Protein AF-A0A7K7NN19-F1 (afdb_monomer_lite)

InterPro domains:
  IPR003308 Integrase, N-terminal zinc-binding domain [PF02022] (42-75)
  IPR003308 Integrase, N-terminal zinc-binding domain [PS50876] (35-75)
  IPR017856 Integrase-like, N-terminal [G3DSA:1.10.10.200] (39-75)
  IPR017856 Integrase-like, N-terminal [SSF46919] (39-75)
  IPR043502 DNA/RNA polymerase superfamily [SSF56672] (3-48)

Organism: Haliaeetus albicilla (NCBI:txid8969)

pLDDT: mean 81.51, std 11.59, range [59.88, 96.81]

Secondary structure (DSSP, 8-state):
-PPP-TTSPPGGGS-TTS------HHHHTTTS---GGGHHHHHHHHH---HHHHHHHTT--HHHHHHHHHH-TT-

Structure (mmCIF, N/CA/C/O backbone):
data_AF-A0A7K7NN19-F1
#
_entry.id   AF-A0A7K7NN19-F1
#
loop_
_atom_site.group_PDB
_atom_site.id
_atom_site.type_symbol
_atom_site.label_atom_id
_atom_site.label_alt_id
_atom_site.label_comp_id
_atom_site.label_asym_id
_atom_site.label_entity_id
_atom_site.label_seq_id
_atom_site.pdbx_PDB_ins_code
_atom_site.Cartn_x
_atom_site.Cartn_y
_atom_site.Cartn_z
_atom_site.occupancy
_atom_site.B_iso_or_equiv
_atom_site.auth_seq_id
_atom_site.auth_comp_id
_atom_site.auth_asym_id
_atom_site.auth_atom_id
_atom_site.pdbx_PDB_model_num
ATOM 1 N N . MET A 1 1 ? 21.060 -22.463 -15.180 1.00 59.88 1 MET A N 1
ATOM 2 C CA . MET A 1 1 ? 20.376 -21.564 -16.132 1.00 59.88 1 MET A CA 1
ATOM 3 C C . MET A 1 1 ? 18.967 -22.107 -16.324 1.00 59.88 1 MET A C 1
ATOM 5 O O . MET A 1 1 ? 18.840 -23.200 -16.860 1.00 59.88 1 MET A O 1
ATOM 9 N N . GLY A 1 2 ? 17.949 -21.459 -15.751 1.00 77.31 2 GLY A N 1
ATOM 10 C CA . GLY A 1 2 ? 16.551 -21.907 -15.853 1.00 77.31 2 GLY A CA 1
ATOM 11 C C . GLY A 1 2 ? 15.955 -21.645 -17.240 1.00 77.31 2 GLY A C 1
ATOM 12 O O . GLY A 1 2 ? 16.550 -20.923 -18.037 1.00 77.31 2 GLY A O 1
ATOM 13 N N . ALA A 1 3 ? 14.799 -22.243 -17.533 1.00 71.81 3 ALA A N 1
ATOM 14 C CA . ALA A 1 3 ? 14.099 -22.043 -18.802 1.00 71.81 3 ALA A CA 1
ATOM 15 C C . ALA A 1 3 ? 13.675 -20.574 -18.982 1.00 71.81 3 ALA A C 1
ATOM 17 O O . ALA A 1 3 ? 13.185 -19.947 -18.043 1.00 71.81 3 ALA A O 1
ATOM 18 N N . LEU A 1 4 ? 13.855 -20.034 -20.192 1.00 65.19 4 LEU A N 1
ATOM 19 C CA . LEU A 1 4 ? 13.385 -18.695 -20.546 1.00 65.19 4 LEU A CA 1
ATOM 20 C C . LEU A 1 4 ? 11.859 -18.700 -20.675 1.00 65.19 4 LEU A C 1
ATOM 22 O O . LEU A 1 4 ? 11.286 -19.567 -21.337 1.00 65.19 4 LEU A O 1
ATOM 26 N N . GLN A 1 5 ? 11.202 -17.719 -20.059 1.00 76.19 5 GLN A N 1
ATOM 27 C CA . GLN A 1 5 ? 9.764 -17.527 -20.199 1.00 76.19 5 GLN A CA 1
ATOM 28 C C . GLN A 1 5 ? 9.461 -17.009 -21.612 1.00 76.19 5 GLN A C 1
ATOM 30 O O . GLN A 1 5 ? 9.868 -15.909 -21.984 1.00 76.19 5 GLN A O 1
ATOM 35 N N . LEU A 1 6 ? 8.768 -17.819 -22.416 1.00 66.25 6 LEU A N 1
ATOM 36 C CA . LEU A 1 6 ? 8.362 -17.454 -23.774 1.00 66.25 6 LEU A CA 1
ATOM 37 C C . LEU A 1 6 ? 7.435 -16.228 -23.724 1.00 66.25 6 LEU A C 1
ATOM 39 O O . LEU A 1 6 ? 6.399 -16.265 -23.065 1.00 66.25 6 LEU A O 1
ATOM 43 N N . GLY A 1 7 ? 7.813 -15.147 -24.411 1.00 71.00 7 GLY A N 1
ATOM 44 C CA . GLY A 1 7 ? 7.031 -13.904 -24.499 1.00 71.00 7 GLY A CA 1
ATOM 45 C C . GLY A 1 7 ? 7.730 -12.660 -23.946 1.00 71.00 7 GLY A C 1
ATOM 46 O O . GLY A 1 7 ? 7.304 -11.551 -24.251 1.00 71.00 7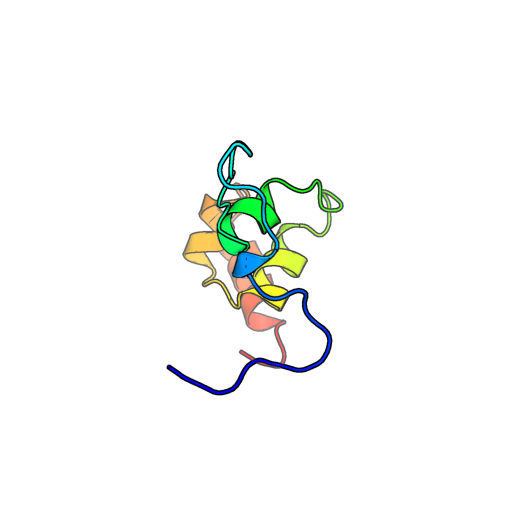 GLY A O 1
ATOM 47 N N . LEU A 1 8 ? 8.823 -12.823 -23.197 1.00 72.31 8 LEU A N 1
ATOM 48 C CA . LEU A 1 8 ? 9.705 -11.717 -22.823 1.00 72.31 8 LEU A CA 1
ATOM 49 C C . LEU A 1 8 ? 10.949 -11.726 -23.723 1.00 72.31 8 LEU A C 1
ATOM 51 O O . LEU A 1 8 ? 11.450 -12.810 -24.043 1.00 72.31 8 LEU A O 1
ATOM 55 N N . PRO A 1 9 ? 11.459 -10.556 -24.157 1.00 67.44 9 PRO A N 1
ATOM 56 C CA . PRO A 1 9 ? 12.739 -10.504 -24.846 1.00 67.44 9 PRO A CA 1
ATOM 57 C C . PRO A 1 9 ? 13.805 -11.104 -23.930 1.00 67.44 9 PRO A C 1
ATOM 59 O O . PRO A 1 9 ? 13.812 -10.865 -22.720 1.00 67.44 9 PRO A O 1
ATOM 62 N N . SER A 1 10 ? 14.692 -11.918 -24.503 1.00 67.44 10 SER A N 1
ATOM 63 C CA . SER A 1 10 ? 15.838 -12.435 -23.757 1.00 67.44 10 SER A CA 1
ATOM 64 C C . SER A 1 10 ? 16.588 -11.247 -23.146 1.00 67.44 10 SER A C 1
ATOM 66 O O . SER A 1 10 ? 16.831 -10.286 -23.874 1.00 67.44 10 SER A O 1
ATOM 68 N N . PRO A 1 11 ? 17.001 -11.284 -21.867 1.00 62.81 11 PRO A N 1
ATOM 69 C CA . PRO A 1 11 ? 17.805 -10.211 -21.271 1.00 62.81 11 PRO A CA 1
ATOM 70 C C . PRO A 1 11 ? 19.075 -9.893 -22.078 1.00 62.81 11 PRO A C 1
ATOM 72 O O . PRO A 1 11 ? 19.578 -8.780 -22.030 1.00 62.81 11 PRO A O 1
ATOM 75 N N . VAL A 1 12 ? 19.546 -10.855 -22.880 1.00 67.12 12 VAL A N 1
ATOM 76 C CA . VAL A 1 12 ? 20.685 -10.736 -23.807 1.00 67.12 12 VAL A CA 1
ATOM 77 C C . VAL A 1 12 ? 20.377 -9.844 -25.030 1.00 67.12 12 VAL A C 1
ATOM 79 O O . VAL A 1 12 ? 21.273 -9.524 -25.798 1.00 67.12 12 VAL A O 1
AT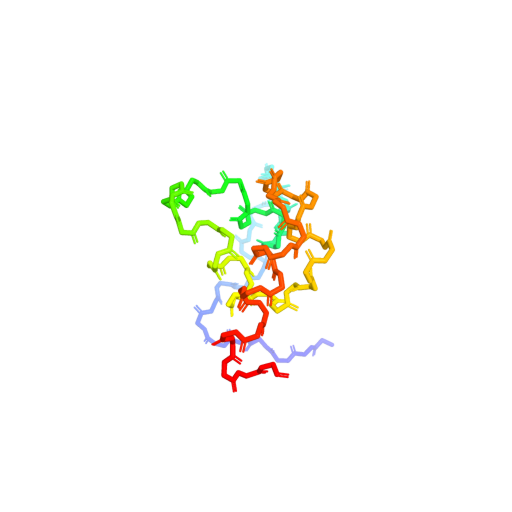OM 82 N N . MET A 1 13 ? 19.119 -9.438 -25.245 1.00 69.06 13 MET A N 1
ATOM 83 C CA . MET A 1 13 ? 18.733 -8.465 -26.280 1.00 69.06 13 MET A CA 1
ATOM 84 C C . MET A 1 13 ? 18.885 -7.004 -25.834 1.00 69.06 13 MET A C 1
ATOM 86 O O . MET A 1 13 ? 18.725 -6.121 -26.675 1.00 69.06 13 MET A O 1
ATOM 90 N N . LEU A 1 14 ? 19.155 -6.726 -24.553 1.00 74.44 14 LEU A N 1
ATOM 91 C CA . LEU A 1 14 ? 19.467 -5.365 -24.113 1.00 74.44 14 LEU A CA 1
ATOM 92 C C . LEU A 1 14 ? 20.886 -5.004 -24.591 1.00 74.44 14 LEU A C 1
ATOM 94 O O . LEU A 1 14 ? 21.818 -5.743 -24.271 1.00 74.44 14 LEU A O 1
ATOM 98 N N . PRO A 1 15 ? 21.070 -3.920 -25.370 1.00 76.94 15 PRO A N 1
ATOM 99 C CA . PRO A 1 15 ? 22.398 -3.476 -25.785 1.00 76.94 15 PRO A CA 1
ATOM 100 C C . PRO A 1 15 ? 23.282 -3.164 -24.572 1.00 76.94 15 PRO A C 1
ATOM 102 O O . PRO A 1 15 ? 22.820 -2.536 -23.622 1.00 76.94 15 PRO A O 1
ATOM 105 N N . GLU A 1 16 ? 24.552 -3.569 -24.620 1.00 71.50 16 GLU A N 1
ATOM 106 C CA . GLU A 1 16 ? 25.517 -3.409 -23.516 1.00 71.50 16 GLU A CA 1
ATOM 107 C C . GLU A 1 16 ? 25.754 -1.933 -23.135 1.00 71.50 16 GLU A C 1
ATOM 109 O O . GLU A 1 16 ? 26.028 -1.623 -21.981 1.00 71.50 16 GLU A O 1
ATOM 114 N N . GLU A 1 17 ? 25.558 -1.015 -24.085 1.00 82.88 17 GLU A N 1
ATOM 115 C CA . GLU A 1 17 ? 25.727 0.435 -23.921 1.00 82.88 17 GLU A CA 1
ATOM 116 C C . GLU A 1 17 ? 24.515 1.179 -23.320 1.00 82.88 17 GLU A C 1
ATOM 118 O O . GLU A 1 17 ? 24.545 2.406 -23.225 1.00 82.88 17 GLU A O 1
ATOM 123 N N . TRP A 1 18 ? 23.412 0.503 -22.979 1.00 81.00 18 TRP A N 1
ATOM 124 C CA . TRP A 1 18 ? 22.245 1.189 -22.411 1.00 81.00 18 TRP A CA 1
ATOM 125 C C . TRP A 1 18 ? 22.415 1.455 -20.915 1.00 81.00 18 TRP A C 1
ATOM 127 O O . TRP A 1 18 ? 22.695 0.544 -20.139 1.00 81.00 18 TRP A O 1
ATOM 137 N N . ASP A 1 19 ? 22.149 2.693 -20.496 1.00 76.50 19 ASP A N 1
ATOM 138 C CA . ASP A 1 19 ? 22.031 3.041 -19.081 1.00 76.50 19 ASP A CA 1
ATOM 139 C C . ASP A 1 19 ? 20.823 2.312 -18.470 1.00 76.50 19 ASP A C 1
ATOM 141 O O . ASP A 1 19 ? 19.662 2.680 -18.671 1.00 76.50 19 ASP A O 1
ATOM 145 N N . LEU A 1 20 ? 21.093 1.233 -17.733 1.00 77.06 20 LEU A N 1
ATOM 146 C CA . LEU A 1 20 ? 20.067 0.446 -17.058 1.00 77.06 20 LEU A CA 1
ATOM 147 C C . LEU A 1 20 ? 19.730 1.068 -15.703 1.00 77.06 20 LEU A C 1
ATOM 149 O O . LEU A 1 20 ? 20.530 1.042 -14.768 1.00 77.06 20 LEU A O 1
ATOM 153 N N . LEU A 1 21 ? 18.500 1.561 -15.570 1.00 77.50 21 LEU A N 1
ATOM 154 C CA . LEU A 1 21 ? 17.924 1.925 -14.283 1.00 77.50 21 LEU A CA 1
ATOM 155 C C . LEU A 1 21 ? 17.120 0.737 -13.740 1.00 77.50 21 LEU A C 1
ATOM 157 O O . LEU A 1 21 ? 16.006 0.466 -14.186 1.00 77.50 21 LEU A O 1
ATOM 161 N N . ILE A 1 22 ? 17.690 0.017 -12.774 1.00 74.69 22 ILE A N 1
ATOM 162 C CA . ILE A 1 22 ? 16.981 -1.039 -12.043 1.00 74.69 22 ILE A CA 1
ATOM 163 C C . ILE A 1 22 ? 16.224 -0.368 -10.900 1.00 74.69 22 ILE A C 1
ATOM 165 O O . ILE A 1 22 ? 16.835 0.032 -9.910 1.00 74.69 22 ILE A O 1
ATOM 169 N N . ILE A 1 23 ? 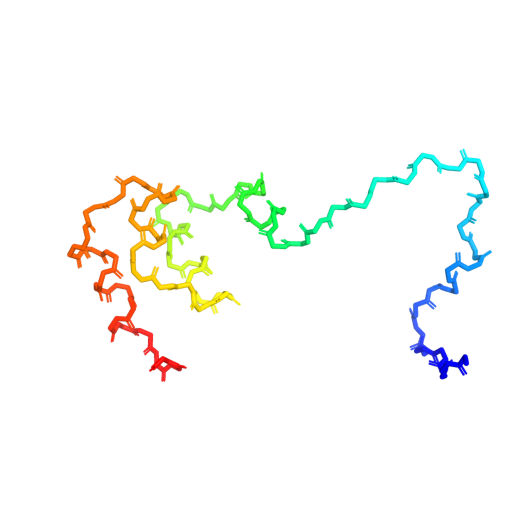14.905 -0.235 -11.041 1.00 71.94 23 ILE A N 1
ATOM 170 C CA . ILE A 1 23 ? 14.045 0.244 -9.957 1.00 71.94 23 ILE A CA 1
ATOM 171 C C . ILE A 1 23 ? 13.280 -0.937 -9.384 1.00 71.94 23 ILE A C 1
ATOM 173 O O . ILE A 1 23 ? 12.647 -1.695 -10.122 1.00 71.94 23 ILE A O 1
ATOM 177 N N . ASP A 1 24 ? 13.334 -1.089 -8.066 1.00 74.50 24 ASP A N 1
ATOM 178 C CA . ASP A 1 24 ? 12.474 -2.040 -7.385 1.00 74.50 24 ASP A CA 1
ATOM 179 C C . ASP A 1 24 ? 11.015 -1.586 -7.536 1.00 74.50 24 ASP A C 1
ATOM 181 O O . ASP A 1 24 ? 10.662 -0.438 -7.247 1.00 74.50 24 ASP A O 1
ATOM 185 N N . LEU A 1 25 ? 10.158 -2.477 -8.039 1.00 71.31 25 LEU A N 1
ATOM 186 C CA . LEU A 1 25 ? 8.758 -2.152 -8.305 1.00 71.31 25 LEU A CA 1
ATOM 187 C C . LEU A 1 25 ? 8.027 -1.709 -7.028 1.00 71.31 25 LEU A C 1
ATOM 189 O O . LEU A 1 25 ? 7.117 -0.889 -7.112 1.00 71.31 25 LEU A O 1
ATOM 193 N N . LYS A 1 26 ? 8.438 -2.202 -5.853 1.00 65.06 26 LYS A N 1
ATOM 194 C CA . LYS A 1 26 ? 7.873 -1.814 -4.557 1.00 65.06 26 LYS A CA 1
ATOM 195 C C . LYS A 1 26 ? 8.212 -0.366 -4.210 1.00 65.06 26 LYS A C 1
ATOM 197 O O . LYS A 1 26 ? 7.345 0.342 -3.713 1.00 65.06 26 LYS A O 1
ATOM 202 N N . ASP A 1 27 ? 9.430 0.076 -4.514 1.00 65.44 27 ASP A N 1
ATOM 203 C CA . ASP A 1 27 ? 9.866 1.464 -4.311 1.00 65.44 27 ASP A CA 1
ATOM 204 C C . ASP A 1 27 ? 9.256 2.406 -5.374 1.00 65.44 27 ASP A C 1
ATOM 206 O O . ASP A 1 27 ? 8.884 3.547 -5.087 1.00 65.44 27 ASP A O 1
ATOM 210 N N . CYS A 1 28 ? 9.056 1.904 -6.600 1.00 70.00 28 CYS A N 1
ATOM 211 C CA . CYS A 1 28 ? 8.350 2.605 -7.679 1.00 70.00 28 CYS A CA 1
ATOM 212 C C . CYS A 1 28 ? 6.855 2.801 -7.416 1.00 70.00 28 CYS A C 1
ATOM 214 O O . CYS A 1 28 ? 6.297 3.814 -7.835 1.00 70.00 28 CYS A O 1
ATOM 216 N N . PHE A 1 29 ? 6.194 1.852 -6.745 1.00 66.44 29 PHE A N 1
ATOM 217 C CA . PHE A 1 29 ? 4.738 1.866 -6.562 1.00 66.44 29 PHE A CA 1
ATOM 218 C C . PHE A 1 29 ? 4.243 3.117 -5.8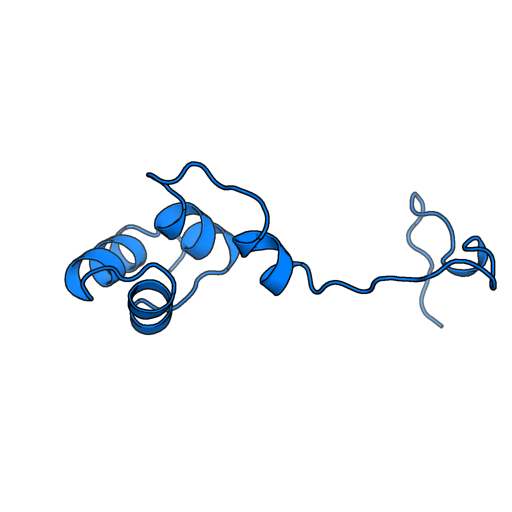20 1.00 66.44 29 PHE A C 1
ATOM 220 O O . PHE A 1 29 ? 3.118 3.556 -6.028 1.00 66.44 29 PHE A O 1
ATOM 227 N N . PHE A 1 30 ? 5.104 3.716 -4.994 1.00 63.22 30 PHE A N 1
ATOM 228 C CA . PHE A 1 30 ? 4.827 4.958 -4.264 1.00 63.22 30 PHE A CA 1
ATOM 229 C C . PHE A 1 30 ? 5.310 6.218 -4.986 1.00 63.22 30 PHE A C 1
ATOM 231 O O . PHE A 1 30 ? 5.000 7.329 -4.567 1.00 63.22 30 PHE A O 1
ATOM 238 N N . THR A 1 31 ? 6.084 6.044 -6.056 1.00 61.91 31 THR A N 1
ATOM 239 C CA . THR A 1 31 ? 6.617 7.132 -6.884 1.00 61.91 31 THR A CA 1
ATOM 240 C C . THR A 1 31 ? 5.708 7.407 -8.087 1.00 61.91 31 THR A C 1
ATOM 242 O O . THR A 1 31 ? 5.666 8.529 -8.590 1.00 61.91 31 THR A O 1
ATOM 245 N N . ILE A 1 32 ? 4.941 6.408 -8.541 1.00 69.00 32 ILE A N 1
ATOM 246 C CA . ILE A 1 32 ? 3.861 6.609 -9.513 1.00 69.00 32 ILE A CA 1
ATOM 247 C C . ILE A 1 32 ? 2.723 7.346 -8.790 1.00 69.00 32 ILE A C 1
ATOM 249 O O . ILE A 1 32 ? 2.286 6.873 -7.740 1.00 69.00 32 ILE A O 1
ATOM 253 N N . PRO A 1 33 ? 2.228 8.485 -9.311 1.00 62.00 33 PRO A N 1
ATOM 254 C CA . PRO A 1 33 ? 1.134 9.213 -8.684 1.00 62.00 33 PRO A CA 1
ATOM 255 C C . PRO A 1 33 ? -0.129 8.345 -8.683 1.00 62.00 33 PRO A C 1
ATOM 257 O O . PRO A 1 33 ? -0.815 8.207 -9.696 1.00 62.00 33 PRO A O 1
ATOM 260 N N . LEU A 1 34 ? -0.415 7.734 -7.535 1.00 67.69 34 LEU A N 1
ATOM 261 C CA . LEU A 1 34 ? -1.712 7.140 -7.242 1.00 67.69 34 LEU A CA 1
ATOM 262 C C . LEU A 1 34 ? -2.726 8.267 -7.016 1.00 67.69 34 LEU A C 1
ATOM 264 O O . LEU A 1 34 ? -2.351 9.400 -6.706 1.00 67.69 34 LEU A O 1
ATOM 268 N N . HIS A 1 35 ? -4.017 7.968 -7.169 1.00 75.56 35 HIS A N 1
ATOM 269 C CA . HIS A 1 35 ? -5.051 8.913 -6.755 1.00 75.56 35 HIS A CA 1
ATOM 270 C C . HIS A 1 35 ? -4.841 9.234 -5.263 1.00 75.56 35 HIS A C 1
ATOM 272 O O . HIS A 1 35 ? -4.801 8.291 -4.468 1.00 75.56 35 HIS A O 1
ATOM 278 N N . PRO A 1 36 ? -4.669 10.513 -4.879 1.00 70.38 36 PRO A N 1
ATOM 279 C CA . PRO A 1 36 ? -4.222 10.880 -3.535 1.00 70.38 36 PRO A CA 1
ATOM 280 C C . PRO A 1 36 ? -5.172 10.386 -2.442 1.00 70.38 36 PRO A C 1
ATOM 282 O O . PRO A 1 36 ? -4.702 9.999 -1.383 1.00 70.38 36 PRO A O 1
ATOM 285 N N . ASP A 1 37 ? -6.473 10.327 -2.734 1.00 78.75 37 ASP A N 1
ATOM 286 C CA . ASP A 1 37 ? -7.496 9.895 -1.772 1.00 78.75 37 ASP A CA 1
ATOM 287 C C . ASP A 1 37 ? -7.541 8.369 -1.524 1.00 78.75 37 ASP A C 1
ATOM 289 O O . ASP A 1 37 ? -8.202 7.934 -0.589 1.00 78.75 37 ASP A O 1
ATOM 293 N N . ASP A 1 38 ? -6.869 7.551 -2.349 1.00 83.50 38 ASP A N 1
ATOM 294 C CA . ASP A 1 38 ? -6.913 6.078 -2.261 1.00 83.50 38 ASP A CA 1
ATOM 295 C C . ASP A 1 38 ? -5.512 5.438 -2.180 1.00 83.50 38 ASP A C 1
ATOM 297 O O . ASP A 1 38 ? -5.360 4.216 -2.308 1.00 83.50 38 ASP A O 1
ATOM 301 N N . ALA A 1 39 ? -4.454 6.237 -2.033 1.00 86.88 39 ALA A N 1
ATOM 302 C CA . ALA A 1 39 ? -3.074 5.767 -2.147 1.00 86.88 39 ALA A CA 1
ATOM 303 C C . ALA A 1 39 ? -2.700 4.775 -1.025 1.00 86.88 39 ALA A C 1
ATOM 305 O O . ALA A 1 39 ? -2.054 3.746 -1.263 1.00 86.88 39 ALA A O 1
ATOM 306 N N . GLU A 1 40 ? -3.164 5.027 0.196 1.00 90.12 40 GLU A N 1
ATOM 307 C CA . GLU A 1 40 ? -2.970 4.177 1.368 1.00 90.12 40 GLU A CA 1
ATOM 308 C C . GLU A 1 40 ? -3.749 2.853 1.280 1.00 90.12 40 GLU A C 1
ATOM 310 O O . GLU A 1 40 ? -3.248 1.809 1.705 1.00 90.12 40 GLU A O 1
ATOM 315 N N . TRP A 1 41 ? -4.939 2.850 0.668 1.00 90.56 41 TRP A N 1
ATOM 316 C CA . TRP A 1 41 ? -5.691 1.617 0.418 1.00 90.56 41 TRP A CA 1
ATOM 317 C C . TRP A 1 41 ? -5.025 0.779 -0.673 1.00 90.56 41 TRP A C 1
ATOM 319 O O . TRP A 1 41 ? -4.809 -0.420 -0.490 1.00 90.56 41 TRP A O 1
ATOM 329 N N . GLN A 1 42 ? -4.646 1.402 -1.793 1.00 88.94 42 GLN A N 1
ATOM 330 C CA . GLN A 1 42 ? -4.007 0.708 -2.914 1.00 88.94 42 GLN A CA 1
ATOM 331 C C . GLN A 1 42 ? -2.650 0.112 -2.532 1.00 88.94 42 GLN A C 1
ATOM 333 O O . GLN A 1 42 ? -2.348 -1.025 -2.898 1.00 88.94 42 GLN A O 1
ATOM 338 N N . SER A 1 43 ? -1.849 0.842 -1.754 1.00 86.25 43 SER A N 1
ATOM 339 C CA . SER A 1 43 ? -0.576 0.333 -1.237 1.00 86.25 43 SER A CA 1
ATOM 340 C C . SER A 1 43 ? -0.755 -0.896 -0.345 1.00 86.25 43 SER A C 1
ATOM 342 O O . SER A 1 43 ? -0.054 -1.897 -0.522 1.00 86.25 43 SER A O 1
ATOM 344 N N . HIS A 1 44 ? -1.737 -0.875 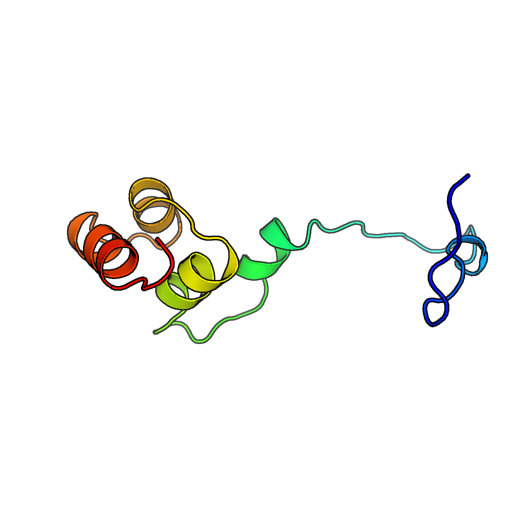0.559 1.00 91.25 44 HIS A N 1
ATOM 345 C CA . HIS A 1 44 ? -2.073 -2.033 1.377 1.00 91.25 44 HIS A CA 1
ATOM 346 C C . HIS A 1 44 ? -2.620 -3.198 0.543 1.00 91.25 44 HIS A C 1
ATOM 348 O O . HIS A 1 44 ? -2.193 -4.330 0.741 1.00 91.25 44 HIS A O 1
ATOM 354 N N . ALA A 1 45 ? -3.517 -2.944 -0.409 1.00 88.81 45 ALA A N 1
ATOM 355 C CA . ALA A 1 45 ? -4.108 -3.984 -1.247 1.00 88.81 45 ALA A CA 1
ATOM 356 C C . ALA A 1 45 ? -3.070 -4.702 -2.129 1.00 88.81 45 ALA A C 1
ATOM 358 O O . ALA A 1 45 ? -3.209 -5.896 -2.381 1.00 88.81 45 ALA A O 1
ATOM 359 N N . PHE A 1 46 ? -2.031 -3.995 -2.586 1.00 86.62 46 PHE A N 1
ATOM 360 C CA . PHE A 1 46 ? -0.987 -4.572 -3.436 1.00 86.62 46 PHE A CA 1
ATOM 361 C C . PHE A 1 46 ? 0.124 -5.272 -2.637 1.00 86.62 46 PHE A C 1
ATOM 363 O O . PHE A 1 46 ? 0.637 -6.306 -3.061 1.00 86.62 46 PHE A O 1
ATOM 370 N N . LEU A 1 47 ? 0.512 -4.716 -1.482 1.00 87.62 47 LEU A N 1
ATOM 371 C CA . LEU A 1 47 ? 1.704 -5.148 -0.735 1.00 87.62 47 LEU A CA 1
ATOM 372 C C . LEU A 1 47 ? 1.407 -5.740 0.647 1.00 87.62 47 LEU A C 1
ATOM 374 O O . LEU A 1 47 ? 2.341 -6.160 1.333 1.00 87.62 47 LEU A O 1
ATOM 378 N N . HIS A 1 48 ? 0.148 -5.728 1.085 1.00 91.81 48 HIS A N 1
ATOM 379 C CA . HIS A 1 48 ? -0.294 -6.136 2.422 1.00 91.81 48 HIS A CA 1
ATOM 380 C C . HIS A 1 48 ? 0.567 -5.537 3.547 1.00 91.81 48 HIS A C 1
ATOM 382 O O . HIS A 1 48 ? 0.981 -6.211 4.493 1.00 91.81 48 HIS A O 1
ATOM 388 N N . GLN A 1 49 ? 0.866 -4.237 3.442 1.00 89.12 49 GLN A N 1
ATOM 389 C CA . GLN A 1 49 ? 1.693 -3.530 4.422 1.00 89.12 49 GLN A CA 1
ATOM 390 C C . GLN A 1 49 ? 1.009 -3.463 5.799 1.00 89.12 49 GLN A C 1
ATOM 392 O O . GLN A 1 49 ? -0.208 -3.281 5.877 1.00 89.12 49 GLN A O 1
ATOM 397 N N . PRO A 1 50 ? 1.768 -3.537 6.909 1.00 93.81 50 PRO A N 1
ATOM 398 C CA . PRO A 1 50 ? 1.207 -3.415 8.250 1.00 93.81 50 PRO A CA 1
ATOM 399 C C . PRO A 1 50 ? 0.794 -1.969 8.564 1.00 93.81 50 PRO A C 1
ATOM 401 O O . PRO A 1 50 ? 1.443 -1.017 8.130 1.00 93.81 50 PRO A O 1
ATOM 404 N N . ALA A 1 51 ? -0.209 -1.796 9.433 1.00 95.12 51 ALA A N 1
ATOM 405 C CA . ALA A 1 51 ? -0.777 -0.486 9.784 1.00 95.12 51 ALA A CA 1
ATOM 406 C C . ALA A 1 51 ? 0.269 0.551 10.241 1.00 95.12 51 ALA A C 1
ATOM 408 O O . ALA A 1 51 ? 0.183 1.724 9.898 1.00 95.12 51 ALA A O 1
ATOM 409 N N . ARG A 1 52 ? 1.300 0.131 10.988 1.00 95.50 52 ARG A N 1
ATOM 410 C CA . ARG A 1 52 ? 2.376 1.040 11.428 1.00 95.50 52 ARG A CA 1
ATOM 411 C C . ARG A 1 52 ? 3.224 1.577 10.275 1.00 95.50 52 ARG A C 1
ATOM 413 O O . ARG A 1 52 ? 3.786 2.657 10.411 1.00 95.50 52 ARG A O 1
ATOM 420 N N . MET A 1 53 ? 3.371 0.805 9.200 1.00 91.75 53 MET A N 1
ATOM 421 C CA . MET A 1 53 ? 4.114 1.225 8.014 1.00 91.75 53 MET A CA 1
ATOM 422 C C . MET A 1 53 ? 3.277 2.210 7.202 1.00 91.75 53 MET A C 1
ATOM 424 O O . MET A 1 53 ? 3.779 3.283 6.901 1.00 91.75 53 MET A O 1
ATOM 428 N N . LEU A 1 54 ? 1.994 1.903 6.976 1.00 91.38 54 LEU A N 1
ATOM 429 C CA . LEU A 1 54 ? 1.049 2.811 6.314 1.00 91.38 54 LEU A CA 1
ATOM 430 C C . LEU A 1 54 ? 0.987 4.166 7.028 1.00 91.38 54 LEU A C 1
ATOM 432 O O . LEU A 1 54 ? 1.228 5.190 6.401 1.00 91.38 54 LEU A O 1
ATOM 436 N N . ALA A 1 55 ? 0.778 4.161 8.350 1.00 94.31 55 ALA A N 1
ATOM 437 C CA . ALA A 1 55 ? 0.697 5.380 9.158 1.00 94.31 55 ALA A CA 1
ATOM 438 C C . ALA A 1 55 ? 1.923 6.291 9.015 1.00 94.31 55 ALA A C 1
ATOM 440 O O . ALA A 1 55 ? 1.790 7.507 8.996 1.00 94.31 55 ALA A O 1
ATOM 441 N N . LYS A 1 56 ? 3.120 5.706 8.896 1.00 92.88 56 LYS A N 1
ATOM 442 C CA . LYS A 1 56 ? 4.356 6.467 8.679 1.00 92.88 56 LYS A CA 1
ATOM 443 C C . LYS A 1 56 ? 4.552 6.901 7.231 1.00 92.88 56 LYS A C 1
ATOM 445 O O . LYS A 1 56 ? 5.206 7.903 6.999 1.00 92.88 56 LYS A O 1
ATOM 450 N N . GLN A 1 57 ? 4.086 6.102 6.279 1.00 88.12 57 GLN A N 1
ATOM 451 C CA . GLN A 1 57 ? 4.356 6.311 4.863 1.00 88.12 57 GLN A CA 1
ATOM 452 C C . GLN A 1 57 ? 3.437 7.366 4.240 1.00 88.12 57 GLN A C 1
ATOM 454 O O . GLN A 1 57 ? 3.875 8.095 3.358 1.00 88.12 57 GLN A O 1
ATOM 459 N N . PHE A 1 58 ? 2.190 7.443 4.701 1.00 89.94 58 PHE A N 1
ATOM 460 C CA . PHE A 1 58 ? 1.188 8.389 4.201 1.00 89.94 58 PHE A CA 1
ATOM 461 C C . PHE A 1 58 ? 0.759 9.401 5.273 1.00 89.94 58 PHE A C 1
ATOM 463 O O . PHE A 1 58 ? -0.292 10.018 5.145 1.00 89.94 58 PHE A O 1
ATOM 470 N N . ASP A 1 59 ? 1.539 9.533 6.353 1.00 91.19 59 ASP A N 1
ATOM 471 C CA . ASP A 1 59 ? 1.288 10.474 7.454 1.00 91.19 59 ASP A CA 1
ATOM 472 C C . ASP A 1 59 ? -0.157 10.435 8.006 1.00 91.19 59 ASP A C 1
ATOM 474 O O . ASP A 1 59 ? -0.725 11.460 8.390 1.00 91.19 59 ASP A O 1
ATOM 478 N N . LEU A 1 60 ? -0.759 9.239 8.078 1.00 91.25 60 LEU A N 1
ATOM 479 C CA . LEU A 1 60 ? -2.120 9.038 8.590 1.00 91.25 60 LEU A CA 1
ATOM 480 C C . LEU A 1 60 ? -2.150 8.587 10.063 1.00 91.25 60 LEU A C 1
ATOM 482 O O . LEU A 1 60 ? -1.222 7.922 10.544 1.00 91.25 60 LEU A O 1
ATOM 486 N N . PRO A 1 61 ? -3.241 8.871 10.803 1.00 96.56 61 P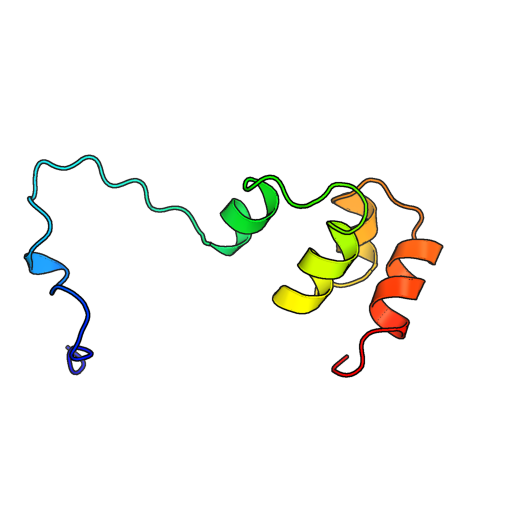RO A N 1
ATOM 487 C CA . PRO A 1 61 ? -3.448 8.330 12.139 1.00 96.56 61 PRO A CA 1
ATOM 488 C C . PRO A 1 61 ? -3.371 6.799 12.159 1.00 96.56 61 PRO A C 1
ATOM 490 O O . PRO A 1 61 ? -3.870 6.107 11.271 1.00 96.56 61 PRO A O 1
ATOM 493 N N . LEU A 1 62 ? -2.806 6.233 13.232 1.00 96.38 62 LEU A N 1
ATOM 494 C CA . LEU A 1 62 ? -2.710 4.775 13.374 1.00 96.38 62 LEU A CA 1
ATOM 495 C C . LEU A 1 62 ? -4.092 4.096 13.362 1.00 96.38 62 LEU A C 1
ATOM 497 O O . LEU A 1 62 ? -4.197 2.951 12.933 1.00 96.38 62 LEU A O 1
ATOM 501 N N . THR A 1 63 ? -5.136 4.782 13.831 1.00 96.50 63 THR A N 1
ATOM 502 C CA . THR A 1 63 ? -6.525 4.298 13.798 1.00 96.50 63 THR A CA 1
ATOM 503 C C . THR A 1 63 ? -7.014 4.074 12.377 1.00 96.50 63 THR A C 1
ATOM 505 O O . THR A 1 63 ? -7.633 3.050 12.097 1.00 96.50 63 THR A O 1
ATOM 508 N N . ASP A 1 64 ? -6.670 4.988 11.481 1.00 94.62 64 ASP A N 1
ATOM 509 C CA . ASP A 1 64 ? -7.124 4.993 10.096 1.00 94.62 64 ASP A CA 1
ATOM 510 C C . ASP A 1 64 ? -6.360 3.903 9.330 1.00 94.62 64 ASP A C 1
ATOM 512 O O . ASP A 1 64 ? -6.960 3.061 8.662 1.00 94.62 64 ASP A O 1
ATOM 516 N N . ALA A 1 65 ? -5.052 3.776 9.591 1.00 95.69 65 ALA A N 1
ATOM 517 C CA . ALA A 1 65 ? -4.227 2.691 9.062 1.00 95.69 65 ALA A CA 1
ATOM 518 C C . ALA A 1 65 ? -4.684 1.307 9.552 1.00 95.69 65 ALA A C 1
ATOM 520 O O . ALA A 1 65 ? -4.636 0.322 8.817 1.00 95.69 65 ALA A O 1
ATOM 521 N N . GLN A 1 66 ? -5.135 1.205 10.806 1.00 96.81 66 GLN A N 1
ATOM 522 C CA . GLN A 1 66 ? -5.753 -0.015 11.326 1.00 96.81 66 GLN A CA 1
ATOM 523 C C . GLN A 1 66 ? -7.108 -0.292 10.673 1.00 96.81 66 GLN A C 1
ATOM 525 O O . GLN A 1 66 ? -7.439 -1.459 10.486 1.00 96.81 66 GLN A O 1
ATOM 530 N N . GLY A 1 67 ? -7.883 0.745 10.343 1.00 96.44 67 GLY A N 1
ATOM 531 C CA . GLY A 1 67 ? -9.128 0.624 9.587 1.00 96.44 67 GLY A CA 1
ATOM 532 C C . GLY A 1 67 ? -8.897 -0.040 8.232 1.00 96.44 67 GLY A C 1
ATOM 533 O O . GLY A 1 67 ? -9.571 -1.017 7.916 1.00 96.44 67 GLY A O 1
ATOM 534 N N . ILE A 1 68 ? -7.870 0.406 7.506 1.00 94.56 68 ILE A N 1
ATOM 535 C CA . ILE A 1 68 ? -7.447 -0.168 6.219 1.00 94.56 68 ILE A CA 1
ATOM 536 C C . ILE A 1 68 ? -7.111 -1.655 6.358 1.00 94.56 68 ILE A C 1
ATOM 538 O O . ILE A 1 68 ? -7.694 -2.489 5.670 1.00 94.56 68 ILE A O 1
ATOM 542 N N . VAL A 1 69 ? -6.230 -2.008 7.302 1.00 95.69 69 VAL A N 1
ATOM 543 C CA . VAL A 1 69 ? -5.831 -3.411 7.514 1.00 95.69 69 VAL A CA 1
ATOM 544 C C . VAL A 1 69 ? -7.019 -4.282 7.933 1.00 95.69 69 VAL A C 1
ATOM 546 O O . VAL A 1 69 ? -7.119 -5.423 7.503 1.00 95.69 69 VAL A O 1
ATOM 549 N N . LYS A 1 70 ? -7.941 -3.766 8.754 1.00 96.00 70 LYS A N 1
ATOM 550 C CA . LYS A 1 70 ? -9.134 -4.514 9.192 1.00 96.00 70 LYS A CA 1
ATOM 551 C C . LYS A 1 70 ? -10.173 -4.700 8.087 1.00 96.00 70 LYS A C 1
ATOM 553 O O . LYS A 1 70 ? -10.948 -5.647 8.155 1.00 96.00 70 LYS A O 1
ATOM 558 N N . ALA A 1 71 ? -10.232 -3.786 7.124 1.00 94.50 71 ALA A N 1
ATOM 559 C CA . ALA A 1 71 ? -11.152 -3.861 5.994 1.00 94.50 71 ALA A CA 1
ATOM 560 C C . ALA A 1 71 ? -10.637 -4.776 4.864 1.00 94.50 71 ALA A C 1
ATOM 562 O O . ALA A 1 71 ? -11.398 -5.128 3.963 1.00 94.50 71 ALA A O 1
ATOM 563 N N . CYS A 1 72 ? -9.364 -5.175 4.906 1.00 95.25 72 CYS A N 1
ATOM 564 C CA . CYS A 1 72 ? -8.759 -6.102 3.957 1.00 95.25 72 CYS A CA 1
ATOM 565 C C . CYS A 1 72 ? -9.368 -7.516 4.086 1.00 95.25 72 CYS A C 1
ATOM 567 O O . CYS A 1 72 ? -9.316 -8.096 5.167 1.00 95.25 72 CYS A O 1
ATOM 569 N N . PRO A 1 73 ? -9.898 -8.119 3.003 1.00 93.62 73 PRO A N 1
ATOM 570 C CA . PRO A 1 73 ? -10.488 -9.464 3.048 1.00 93.62 73 PRO A CA 1
ATOM 571 C C . PRO A 1 73 ? -9.454 -10.601 3.022 1.00 93.62 73 PRO A C 1
ATOM 573 O O . PRO A 1 73 ? -9.805 -11.752 3.266 1.00 93.62 73 PRO A O 1
ATOM 576 N N . ASN A 1 74 ? -8.205 -10.285 2.671 1.00 89.06 74 ASN A N 1
ATOM 577 C CA . ASN A 1 74 ? -7.117 -11.248 2.459 1.00 89.06 74 ASN A CA 1
ATOM 578 C C . ASN A 1 74 ? -5.992 -11.105 3.499 1.00 89.06 74 ASN A C 1
ATOM 580 O O . ASN A 1 74 ? -4.913 -11.673 3.334 1.00 89.06 74 ASN A O 1
ATOM 584 N N . CYS A 1 75 ? -6.257 -10.310 4.531 1.00 85.56 75 CYS A N 1
ATOM 585 C CA . CYS A 1 75 ? -5.454 -10.141 5.724 1.00 85.56 75 CYS A CA 1
ATOM 586 C C . CYS A 1 75 ? -6.172 -10.880 6.873 1.00 85.56 75 CYS A C 1
ATOM 588 O O . CYS A 1 75 ? -5.468 -11.262 7.824 1.00 85.56 75 CYS A O 1
#

Sequence (75 aa):
MGALQLGLPSPVMLPEEWDLLIIDLKDCFFTIPLHPDDAEWQSHAFLHQPARMLAKQFDLPLTDAQGIVKACPNC

Radius of gyration: 17.73 Å; chains: 1; bounding box: 37×33×40 Å

Foldseek 3Di:
DDDDDPPDPDPVPPDPPDDDDDDDVLNVLLVPDDPLVCSLLVNCQVPVDQLVCSCVVNVHDSVVSVVSNVPDPVD